Protein AF-A0A6N7ZLB2-F1 (afdb_monomer)

Sequence (91 aa):
MADDKRTALLSQLDAIDAERSRAVTRLVSLGESASRVSELLEVEPREVRRLRALSDSDDAPPLPTSAPSGESFGEGSQGDGVRHDLAGVEG

Foldseek 3Di:
DVVVVVVVVVVVVVVVLLVLLVQLVVCVVVVDDLVVNCVVVVHDSVSSVVSPVVVVVVVDDDDPPPDPDDDDPDPDDPDDDDDPDDDDDDD

Organism: NCBI:txid2672572

Mean predicted aligned error: 17.07 Å

Secondary structure (DSSP, 8-state):
-HHHHHHHHHHHHHHHHHHHHHHHHHHHHTT--HHHHHHHTT--HHHHHHHHHHHHHHT--------------------------------

pLDDT: mean 72.14, std 16.99, range [45.09, 91.5]

Structure (mmCIF, N/CA/C/O backbone):
data_AF-A0A6N7ZLB2-F1
#
_entry.id   AF-A0A6N7ZLB2-F1
#
loop_
_atom_site.group_PDB
_atom_site.id
_atom_site.type_symbol
_atom_site.label_atom_id
_atom_site.label_alt_id
_atom_site.label_comp_id
_atom_site.label_asym_id
_atom_site.label_entity_id
_atom_site.label_seq_id
_atom_site.pdbx_PDB_ins_code
_atom_site.Cartn_x
_atom_site.Cartn_y
_atom_site.Cartn_z
_atom_site.occupancy
_atom_site.B_iso_or_equiv
_atom_site.auth_seq_id
_atom_site.auth_comp_id
_atom_site.auth_asym_id
_atom_site.auth_atom_id
_atom_site.pdbx_PDB_model_num
ATOM 1 N N . MET A 1 1 ? 18.067 1.728 -25.353 1.00 57.72 1 MET A N 1
ATOM 2 C CA . MET A 1 1 ? 18.497 0.593 -24.505 1.00 57.72 1 MET A CA 1
ATOM 3 C C . MET A 1 1 ? 18.647 0.950 -23.028 1.00 57.72 1 MET A C 1
ATOM 5 O O . MET A 1 1 ? 18.104 0.220 -22.212 1.00 57.72 1 MET A O 1
ATOM 9 N N . ALA A 1 2 ? 19.357 2.022 -22.636 1.00 62.06 2 ALA A N 1
ATOM 10 C CA . ALA A 1 2 ? 19.402 2.437 -21.221 1.00 62.06 2 ALA A CA 1
ATOM 11 C C . ALA A 1 2 ? 18.033 2.938 -20.711 1.00 62.06 2 ALA A C 1
ATOM 13 O O . ALA A 1 2 ? 17.631 2.600 -19.599 1.00 62.06 2 ALA A O 1
ATOM 14 N N . ASP A 1 3 ? 17.299 3.662 -21.561 1.00 72.94 3 ASP A N 1
ATOM 15 C CA . ASP A 1 3 ? 15.937 4.133 -21.284 1.00 72.94 3 ASP A CA 1
ATOM 16 C C . ASP A 1 3 ? 14.939 2.979 -21.122 1.00 72.94 3 ASP A C 1
ATOM 18 O O . ASP A 1 3 ? 14.216 2.919 -20.134 1.00 72.94 3 ASP A O 1
ATOM 22 N N . ASP A 1 4 ? 14.983 1.984 -22.014 1.00 79.69 4 ASP A N 1
ATOM 23 C CA . ASP A 1 4 ? 14.092 0.815 -21.965 1.00 79.69 4 ASP A CA 1
ATOM 24 C C . ASP A 1 4 ? 14.248 0.023 -20.661 1.00 79.69 4 ASP A C 1
ATOM 26 O O . ASP A 1 4 ? 13.269 -0.407 -20.053 1.0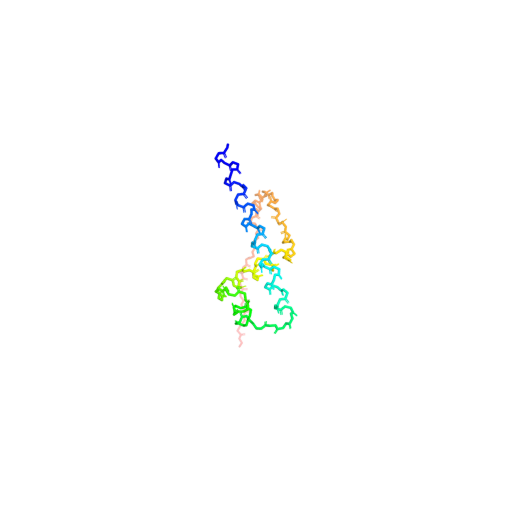0 79.69 4 ASP A O 1
ATOM 30 N N . LYS A 1 5 ? 15.491 -0.130 -20.187 1.00 85.19 5 LYS A N 1
ATOM 31 C CA . LYS A 1 5 ? 15.778 -0.819 -18.925 1.00 85.19 5 LYS A CA 1
ATOM 32 C C . LYS A 1 5 ? 15.268 -0.029 -17.721 1.00 85.19 5 LYS A C 1
ATOM 34 O O . LYS A 1 5 ? 14.754 -0.626 -16.779 1.00 85.19 5 LYS A O 1
ATOM 39 N N . ARG A 1 6 ? 15.392 1.302 -17.746 1.00 88.31 6 ARG A N 1
ATOM 40 C CA . ARG A 1 6 ? 14.857 2.172 -16.693 1.00 88.31 6 ARG A CA 1
ATOM 41 C C . ARG A 1 6 ? 13.333 2.085 -16.640 1.00 88.31 6 ARG A C 1
ATOM 43 O O . ARG A 1 6 ? 12.785 1.888 -15.562 1.00 88.31 6 ARG A O 1
ATOM 50 N N . THR A 1 7 ? 12.669 2.162 -17.787 1.00 88.38 7 THR A N 1
ATOM 51 C CA . THR A 1 7 ? 11.208 2.046 -17.892 1.00 88.38 7 THR A CA 1
ATOM 52 C C . THR A 1 7 ? 10.711 0.683 -17.413 1.00 88.38 7 THR A C 1
ATOM 54 O O . THR A 1 7 ? 9.747 0.615 -16.655 1.00 88.38 7 THR A O 1
ATOM 57 N N . ALA A 1 8 ? 11.408 -0.402 -17.764 1.00 87.88 8 ALA A N 1
ATOM 58 C CA . ALA A 1 8 ? 11.075 -1.739 -17.277 1.00 87.88 8 ALA A CA 1
ATOM 59 C C . ALA A 1 8 ? 11.194 -1.858 -15.746 1.00 87.88 8 ALA A C 1
ATOM 61 O O . ALA A 1 8 ? 10.327 -2.451 -15.109 1.00 87.88 8 ALA A O 1
ATOM 62 N N . LEU A 1 9 ? 12.236 -1.273 -15.145 1.00 90.69 9 LEU A N 1
ATOM 63 C CA . LEU A 1 9 ? 12.410 -1.270 -13.688 1.00 90.69 9 LEU A CA 1
ATOM 64 C C . LEU A 1 9 ? 11.342 -0.434 -12.975 1.00 90.69 9 LEU A C 1
ATOM 66 O O . LEU A 1 9 ? 10.864 -0.849 -11.924 1.00 90.69 9 LEU A O 1
ATOM 70 N N . LEU A 1 10 ? 10.943 0.707 -13.545 1.00 90.38 10 LEU A N 1
ATOM 71 C CA . LEU A 1 10 ? 9.848 1.517 -13.003 1.00 90.38 10 LEU A CA 1
ATOM 72 C C . LEU A 1 10 ? 8.525 0.747 -13.035 1.00 90.38 10 LEU A C 1
ATOM 74 O O . LEU A 1 10 ? 7.856 0.656 -12.016 1.00 90.38 10 LEU A O 1
ATOM 78 N N . SER A 1 11 ? 8.210 0.091 -14.154 1.00 89.38 11 SER A N 1
ATOM 79 C CA . SER A 1 11 ? 6.994 -0.722 -14.267 1.00 89.38 11 SER A CA 1
ATOM 80 C C . SER A 1 11 ? 6.974 -1.903 -13.288 1.00 89.38 11 SER A C 1
ATOM 82 O O . SER A 1 11 ? 5.922 -2.234 -12.744 1.00 89.38 11 SER A O 1
ATOM 84 N N . GLN A 1 12 ? 8.125 -2.534 -13.032 1.00 91.50 12 GLN A N 1
ATOM 85 C CA . GLN A 1 12 ? 8.231 -3.577 -12.008 1.00 91.50 12 GLN A CA 1
ATOM 86 C C . GLN A 1 12 ? 8.023 -3.017 -10.600 1.00 91.50 12 GLN A C 1
ATOM 88 O O . GLN A 1 12 ? 7.382 -3.672 -9.780 1.00 91.50 12 GLN A O 1
ATOM 93 N N . LEU A 1 13 ? 8.542 -1.819 -10.325 1.00 89.94 13 LEU A N 1
ATOM 94 C CA . LEU A 1 13 ? 8.351 -1.152 -9.042 1.00 89.94 13 LEU A CA 1
ATOM 95 C C . LEU A 1 13 ? 6.873 -0.807 -8.816 1.00 89.94 13 LEU A C 1
ATOM 97 O O . LEU A 1 13 ? 6.337 -1.142 -7.765 1.00 89.94 13 LEU A O 1
ATOM 101 N N . ASP A 1 14 ? 6.199 -0.261 -9.831 1.00 87.88 14 ASP A N 1
ATOM 102 C CA . ASP A 1 14 ? 4.761 0.032 -9.779 1.00 87.88 14 ASP A CA 1
ATOM 103 C C . ASP A 1 14 ? 3.928 -1.235 -9.535 1.00 87.88 14 ASP A C 1
ATOM 105 O O . ASP A 1 14 ? 2.988 -1.228 -8.740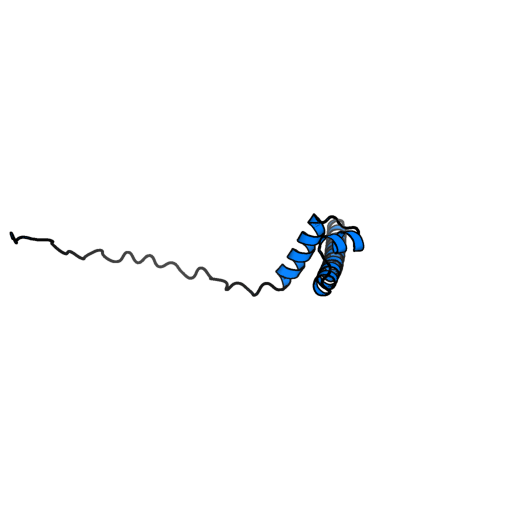 1.00 87.88 14 ASP A O 1
ATOM 109 N N . ALA A 1 15 ? 4.284 -2.353 -10.176 1.00 87.62 15 ALA A N 1
ATOM 110 C CA . ALA A 1 15 ? 3.598 -3.626 -9.964 1.00 87.62 15 ALA A CA 1
ATOM 111 C C . ALA A 1 15 ? 3.760 -4.143 -8.524 1.00 87.62 15 ALA A C 1
ATOM 113 O O . ALA A 1 15 ? 2.811 -4.673 -7.944 1.00 87.62 15 ALA A O 1
ATOM 114 N N . ILE A 1 16 ? 4.949 -3.974 -7.937 1.00 88.94 16 ILE A N 1
ATOM 115 C CA . ILE A 1 16 ? 5.210 -4.338 -6.540 1.00 88.94 16 ILE A CA 1
ATOM 116 C C . ILE A 1 16 ? 4.398 -3.444 -5.598 1.00 88.94 16 ILE A C 1
ATOM 118 O O . ILE A 1 16 ? 3.756 -3.959 -4.681 1.00 88.94 16 ILE A O 1
ATOM 122 N N . ASP A 1 17 ? 4.381 -2.133 -5.828 1.00 88.38 17 ASP A N 1
ATOM 123 C CA . ASP A 1 17 ? 3.629 -1.194 -4.991 1.00 88.38 17 ASP A CA 1
ATOM 124 C C . ASP A 1 17 ? 2.116 -1.448 -5.069 1.00 88.38 17 ASP A C 1
ATOM 126 O O . ASP A 1 17 ? 1.438 -1.416 -4.040 1.00 88.38 17 ASP A O 1
ATOM 130 N N . ALA A 1 18 ? 1.594 -1.806 -6.246 1.00 85.44 18 ALA A N 1
ATOM 131 C CA . ALA A 1 18 ? 0.195 -2.196 -6.424 1.00 85.44 18 ALA A CA 1
ATOM 132 C C . ALA A 1 18 ? -0.167 -3.500 -5.686 1.00 85.44 18 ALA A C 1
ATOM 134 O O . ALA A 1 18 ? -1.252 -3.620 -5.113 1.00 85.44 18 ALA A O 1
ATOM 135 N N . GLU A 1 19 ? 0.725 -4.491 -5.663 1.00 89.94 19 GLU A N 1
ATOM 136 C CA . GLU A 1 19 ? 0.487 -5.725 -4.904 1.00 89.94 19 GLU A CA 1
ATOM 137 C C . GLU A 1 19 ? 0.511 -5.456 -3.389 1.00 89.94 19 GLU A C 1
ATOM 139 O O . GLU A 1 19 ? -0.351 -5.924 -2.639 1.00 89.94 19 GLU A O 1
ATOM 144 N N . ARG A 1 20 ? 1.457 -4.629 -2.927 1.00 88.25 20 ARG A N 1
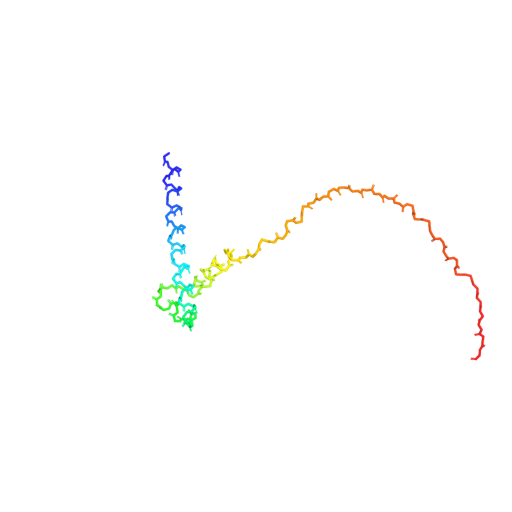ATOM 145 C CA . ARG A 1 20 ? 1.558 -4.237 -1.512 1.00 88.25 20 ARG A CA 1
ATOM 146 C C . ARG A 1 20 ? 0.361 -3.407 -1.064 1.00 88.25 20 ARG A C 1
ATOM 148 O O . ARG A 1 20 ? -0.134 -3.616 0.045 1.00 88.25 20 ARG A O 1
ATOM 155 N N . SER A 1 21 ? -0.128 -2.502 -1.908 1.00 87.12 21 SER A N 1
ATOM 156 C CA . SER A 1 21 ? -1.307 -1.688 -1.607 1.00 87.12 21 SER A CA 1
ATOM 157 C C . SER A 1 21 ? -2.565 -2.552 -1.468 1.00 87.12 21 SER A C 1
ATOM 159 O O . SER A 1 21 ? -3.316 -2.394 -0.502 1.00 87.12 21 SER A O 1
ATOM 161 N N . ARG A 1 22 ? -2.735 -3.564 -2.330 1.00 88.69 22 ARG A N 1
ATOM 162 C CA . ARG A 1 22 ? -3.808 -4.568 -2.212 1.00 88.69 22 ARG A CA 1
ATOM 163 C C . ARG A 1 22 ? -3.716 -5.376 -0.922 1.00 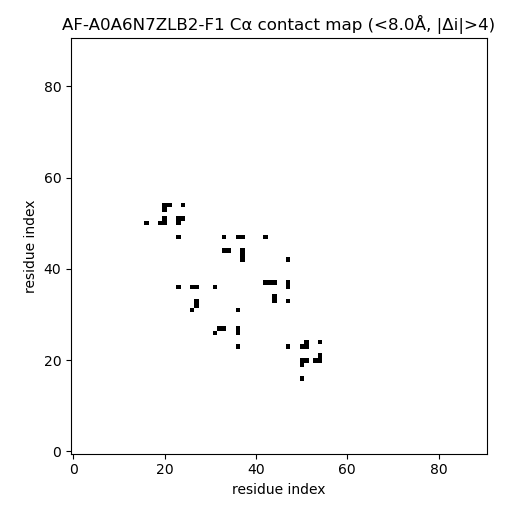88.69 22 ARG A C 1
ATOM 165 O O . ARG A 1 22 ? -4.737 -5.580 -0.264 1.00 88.69 22 ARG A O 1
ATOM 172 N N . ALA A 1 23 ? -2.517 -5.813 -0.539 1.00 87.62 23 ALA A N 1
ATOM 173 C CA . ALA A 1 23 ? -2.307 -6.549 0.707 1.00 87.62 23 ALA A CA 1
ATOM 174 C C . ALA A 1 23 ? -2.664 -5.700 1.940 1.00 87.62 23 ALA A C 1
ATOM 176 O O . ALA A 1 23 ? -3.404 -6.166 2.810 1.00 87.62 23 ALA A O 1
ATOM 177 N N . VAL A 1 24 ? -2.207 -4.442 1.984 1.00 87.06 24 VAL A N 1
ATOM 178 C CA . VAL A 1 24 ? -2.562 -3.480 3.043 1.00 87.06 24 VAL A CA 1
ATOM 179 C C . VAL A 1 24 ? -4.074 -3.279 3.103 1.00 87.06 24 VAL A C 1
ATOM 181 O O . VAL A 1 24 ? -4.663 -3.424 4.173 1.00 87.06 24 VAL A O 1
ATOM 184 N N . THR A 1 25 ? -4.710 -2.998 1.966 1.00 88.12 25 THR A N 1
ATOM 185 C CA . THR A 1 25 ? -6.158 -2.767 1.890 1.00 88.12 25 THR A CA 1
ATOM 186 C C . THR A 1 25 ? -6.937 -3.978 2.380 1.00 88.12 25 THR A C 1
ATOM 188 O O . THR A 1 25 ? -7.815 -3.833 3.226 1.00 88.12 25 THR A O 1
ATOM 191 N N . ARG A 1 26 ? -6.564 -5.189 1.951 1.00 89.19 26 ARG A N 1
ATOM 192 C CA . ARG A 1 26 ? -7.213 -6.426 2.401 1.00 89.19 26 ARG A CA 1
ATOM 193 C C . ARG A 1 26 ? -7.118 -6.609 3.913 1.00 89.19 26 ARG A C 1
ATOM 195 O O . ARG A 1 26 ? -8.116 -6.961 4.533 1.00 89.19 26 ARG A O 1
ATOM 202 N N . LEU A 1 27 ? -5.948 -6.380 4.506 1.00 88.12 27 LEU A N 1
ATOM 203 C CA . LEU A 1 27 ? -5.771 -6.517 5.953 1.00 88.12 27 LEU A CA 1
ATOM 204 C C . LEU A 1 27 ? -6.595 -5.477 6.720 1.00 88.12 27 LEU A C 1
ATOM 206 O O . LEU A 1 27 ? -7.287 -5.825 7.674 1.00 88.12 27 LEU A O 1
ATOM 210 N N . VAL A 1 28 ? -6.603 -4.226 6.259 1.00 86.12 28 VAL A N 1
ATOM 211 C CA . VAL A 1 28 ? -7.443 -3.174 6.850 1.00 86.12 28 VAL A CA 1
ATOM 212 C C . VAL A 1 28 ? -8.932 -3.522 6.732 1.00 86.12 28 VAL A C 1
ATOM 214 O O . VAL A 1 28 ? -9.669 -3.366 7.703 1.00 86.12 28 VAL A O 1
ATOM 217 N N . SER A 1 29 ? -9.387 -4.054 5.591 1.00 86.19 29 SER A N 1
ATOM 218 C CA . SER A 1 29 ? -10.777 -4.503 5.403 1.00 86.19 29 SER A CA 1
ATOM 219 C C . SER A 1 29 ? -11.167 -5.676 6.306 1.00 86.19 29 SER A C 1
ATOM 221 O O . SER A 1 29 ? -12.341 -5.822 6.635 1.00 86.19 29 SER A O 1
ATOM 223 N N . LEU A 1 30 ? -10.204 -6.496 6.735 1.00 90.00 30 LEU A N 1
ATOM 224 C CA . LEU A 1 30 ? -10.417 -7.555 7.729 1.00 90.00 30 LEU A CA 1
ATOM 225 C C . LEU A 1 30 ? -10.508 -7.016 9.169 1.00 90.00 30 LEU A C 1
ATOM 227 O O . LEU A 1 30 ? -10.722 -7.791 10.098 1.00 90.00 30 LEU A O 1
ATOM 231 N N . GLY A 1 31 ? -10.380 -5.699 9.359 1.00 88.12 31 GLY A N 1
ATOM 232 C CA . GLY A 1 31 ? -10.438 -5.043 10.663 1.00 88.12 31 GLY A CA 1
ATOM 233 C C . GLY A 1 31 ? -9.092 -4.981 11.384 1.00 88.12 31 GLY A C 1
ATOM 234 O O . GLY A 1 31 ? -9.052 -4.608 12.557 1.00 88.12 31 GLY A O 1
ATOM 235 N N . GLU A 1 32 ? -7.988 -5.324 10.712 1.00 89.38 32 GLU A N 1
ATOM 236 C CA . GLU A 1 32 ? -6.658 -5.211 11.307 1.00 89.38 32 GLU A CA 1
ATOM 237 C C . GLU A 1 32 ? -6.288 -3.745 11.559 1.00 89.38 32 GLU A C 1
ATOM 239 O O . GLU A 1 32 ? -6.517 -2.847 10.743 1.00 89.38 32 GLU A O 1
ATOM 244 N N . SER A 1 33 ? -5.665 -3.499 12.711 1.00 87.00 33 SER A N 1
ATOM 245 C CA . SER A 1 33 ? -5.150 -2.173 13.051 1.00 87.00 33 SER A CA 1
ATOM 246 C C . SER A 1 33 ? -3.912 -1.833 12.217 1.00 87.00 33 SER A C 1
ATOM 248 O O . SER A 1 33 ? -3.103 -2.704 11.906 1.00 87.00 33 SER A O 1
ATOM 250 N N . ALA A 1 34 ? -3.697 -0.550 11.916 1.00 79.69 34 ALA A N 1
ATOM 251 C CA . ALA A 1 34 ? -2.541 -0.106 11.129 1.00 79.69 34 ALA A CA 1
ATOM 252 C C . ALA A 1 34 ? -1.186 -0.546 11.727 1.00 79.69 34 ALA A C 1
ATOM 254 O O . ALA A 1 34 ? -0.259 -0.850 10.980 1.00 79.69 34 ALA A O 1
ATOM 255 N N . SER A 1 35 ? -1.080 -0.619 13.059 1.00 85.12 35 SER A N 1
ATOM 256 C CA . SER A 1 35 ? 0.110 -1.133 13.749 1.00 85.12 35 SER A CA 1
ATOM 257 C C . SER A 1 35 ? 0.328 -2.618 13.468 1.00 85.12 35 SER A C 1
ATOM 259 O O . SER A 1 35 ? 1.438 -3.026 13.148 1.00 85.12 35 SER A O 1
ATOM 261 N N . ARG A 1 36 ? -0.741 -3.421 13.500 1.00 87.25 36 ARG A N 1
ATOM 262 C CA . ARG A 1 36 ? -0.650 -4.852 13.206 1.00 87.25 36 ARG A CA 1
ATOM 263 C C . ARG A 1 36 ? -0.378 -5.133 11.732 1.00 87.25 36 ARG A C 1
ATOM 265 O O . ARG A 1 36 ? 0.380 -6.041 11.421 1.00 87.25 36 ARG A O 1
ATOM 272 N N . VAL A 1 37 ? -0.923 -4.324 10.825 1.00 87.62 37 VAL A N 1
ATOM 273 C CA . VAL A 1 37 ? -0.583 -4.388 9.394 1.00 87.62 37 VAL A CA 1
ATOM 274 C C . VAL A 1 37 ? 0.899 -4.081 9.164 1.00 87.62 37 VAL A C 1
ATOM 276 O O . VAL A 1 37 ? 1.547 -4.776 8.389 1.00 87.62 37 VAL A O 1
ATOM 279 N N . SER A 1 38 ? 1.447 -3.079 9.860 1.00 88.19 38 SER A N 1
ATOM 280 C CA . SER A 1 38 ? 2.875 -2.736 9.811 1.00 88.19 38 SER A CA 1
ATOM 281 C C . SER A 1 38 ? 3.762 -3.896 10.272 1.00 88.19 38 SER A C 1
ATOM 283 O O . SER A 1 38 ? 4.737 -4.214 9.595 1.00 88.19 38 SER A O 1
ATOM 285 N N . GLU A 1 39 ? 3.385 -4.570 11.362 1.00 88.56 39 GLU A N 1
ATOM 286 C CA . GLU A 1 39 ? 4.078 -5.767 11.857 1.00 88.56 39 GLU A CA 1
ATOM 287 C C . GLU A 1 39 ? 3.976 -6.950 10.882 1.00 88.56 39 GLU A C 1
ATOM 289 O O . GLU A 1 39 ? 4.982 -7.581 10.579 1.00 88.56 39 GLU A O 1
ATOM 294 N N . LEU A 1 40 ? 2.777 -7.245 10.367 1.00 87.38 40 LEU A N 1
ATOM 295 C CA . LEU A 1 40 ? 2.523 -8.398 9.491 1.00 87.38 40 LEU A CA 1
ATOM 296 C C . LEU A 1 40 ? 3.216 -8.294 8.132 1.00 87.38 40 LEU A C 1
ATOM 298 O O . LEU A 1 40 ? 3.560 -9.312 7.538 1.00 87.38 40 LEU A O 1
ATOM 302 N N . LEU A 1 41 ? 3.361 -7.074 7.620 1.00 86.25 41 LEU A N 1
ATOM 303 C CA . LEU A 1 41 ? 3.943 -6.806 6.308 1.00 86.25 41 LEU A CA 1
ATOM 304 C C . LEU A 1 41 ? 5.395 -6.314 6.387 1.00 86.25 41 LEU A C 1
ATOM 306 O O . LEU A 1 41 ? 5.956 -5.958 5.350 1.00 86.25 41 LEU A O 1
ATOM 310 N N . GLU A 1 42 ? 5.979 -6.260 7.590 1.00 88.75 42 GLU A N 1
ATOM 311 C CA . GLU A 1 42 ? 7.341 -5.768 7.853 1.00 88.75 42 GLU A CA 1
ATOM 312 C C . GLU A 1 42 ? 7.638 -4.426 7.153 1.00 88.75 42 GLU A C 1
ATOM 314 O O . GLU A 1 42 ? 8.704 -4.194 6.581 1.00 88.75 42 GLU A O 1
ATOM 319 N N . VAL A 1 43 ? 6.657 -3.523 7.170 1.00 85.81 43 VAL A N 1
ATOM 320 C CA . VAL A 1 43 ? 6.735 -2.192 6.550 1.00 85.81 43 VAL A CA 1
ATOM 321 C C . VAL A 1 43 ? 6.621 -1.116 7.599 1.00 85.81 43 VAL A C 1
ATOM 323 O O . VAL A 1 43 ? 5.867 -1.248 8.561 1.00 85.81 43 VAL A O 1
ATOM 326 N N . GLU A 1 44 ? 7.313 0.001 7.381 1.00 85.31 44 GLU A N 1
ATOM 327 C CA . GLU A 1 44 ? 7.172 1.145 8.270 1.00 85.31 44 GLU A CA 1
ATOM 328 C C . GLU A 1 44 ? 5.714 1.641 8.333 1.00 85.31 44 GLU A C 1
ATOM 330 O O . GLU A 1 44 ? 5.030 1.711 7.306 1.00 85.31 44 GLU A O 1
ATOM 335 N N . PRO A 1 45 ? 5.240 2.111 9.502 1.00 81.81 45 PRO A N 1
ATOM 336 C CA . PRO A 1 45 ? 3.886 2.650 9.650 1.00 81.81 45 PRO A CA 1
ATOM 337 C C . PRO A 1 45 ? 3.578 3.823 8.710 1.00 81.81 45 PRO A C 1
ATOM 339 O O . PRO A 1 45 ? 2.418 4.080 8.383 1.00 81.81 45 PRO A O 1
ATOM 342 N N . ARG A 1 46 ? 4.610 4.570 8.293 1.00 84.88 46 ARG A N 1
ATOM 343 C CA . ARG A 1 46 ? 4.489 5.646 7.300 1.00 84.88 46 ARG A CA 1
ATOM 344 C C . ARG A 1 46 ? 4.130 5.093 5.922 1.00 84.88 46 ARG A C 1
ATOM 346 O O . ARG A 1 46 ? 3.282 5.669 5.246 1.00 84.88 46 ARG A O 1
ATOM 353 N N . GLU A 1 47 ? 4.706 3.954 5.558 1.00 83.25 47 GLU A N 1
ATOM 354 C CA . GLU A 1 47 ? 4.468 3.302 4.274 1.00 83.25 47 GLU A CA 1
ATOM 355 C C . GLU A 1 47 ? 3.082 2.656 4.216 1.00 83.25 47 GLU A C 1
ATOM 357 O O . GLU A 1 47 ? 2.391 2.781 3.211 1.00 83.25 47 GLU A O 1
ATOM 362 N N . VAL A 1 48 ? 2.589 2.097 5.327 1.00 82.69 48 VAL A N 1
ATOM 363 C CA . VAL A 1 48 ? 1.195 1.615 5.422 1.00 82.69 48 VAL A CA 1
ATOM 364 C C . VAL A 1 48 ? 0.192 2.732 5.102 1.00 82.69 48 VAL A C 1
ATOM 366 O O . VAL A 1 48 ? -0.775 2.511 4.374 1.00 82.69 48 VAL A O 1
ATOM 369 N N . ARG A 1 49 ? 0.424 3.958 5.597 1.00 83.50 49 ARG A N 1
ATOM 370 C CA . ARG A 1 49 ? -0.441 5.114 5.283 1.00 83.50 49 ARG A CA 1
ATOM 371 C C . ARG A 1 49 ? -0.354 5.512 3.815 1.00 83.50 49 ARG A C 1
ATOM 373 O O . ARG A 1 49 ? -1.380 5.839 3.227 1.00 83.50 49 ARG A O 1
ATOM 380 N N . ARG A 1 50 ? 0.848 5.479 3.234 1.00 85.88 50 ARG A N 1
ATOM 381 C CA . ARG A 1 50 ? 1.074 5.788 1.819 1.00 85.88 50 ARG A CA 1
ATOM 382 C C . ARG A 1 50 ? 0.364 4.787 0.907 1.00 85.88 50 ARG A C 1
ATOM 384 O O . ARG A 1 50 ? -0.369 5.203 0.020 1.00 85.88 50 ARG A O 1
ATOM 391 N N . LEU A 1 51 ? 0.526 3.492 1.168 1.00 83.25 51 LEU A N 1
ATOM 392 C CA . LEU A 1 51 ? -0.106 2.406 0.412 1.00 83.25 51 LEU A CA 1
ATOM 393 C C . LEU A 1 51 ? -1.636 2.429 0.527 1.00 83.25 51 LEU A C 1
ATOM 395 O O . LEU A 1 51 ? -2.337 2.163 -0.451 1.00 83.25 51 LEU A O 1
ATOM 399 N N . ARG A 1 52 ? -2.160 2.815 1.696 1.00 82.31 52 ARG A N 1
ATOM 400 C CA . ARG A 1 52 ? -3.595 3.061 1.869 1.00 82.31 52 ARG A CA 1
ATOM 401 C C . ARG A 1 52 ? -4.066 4.245 1.025 1.00 82.31 52 ARG A C 1
ATOM 403 O O . ARG A 1 52 ? -5.030 4.104 0.291 1.00 82.31 52 ARG A O 1
ATOM 410 N N . ALA A 1 53 ? -3.358 5.374 1.077 1.00 81.31 53 ALA A N 1
ATOM 411 C CA . ALA A 1 53 ? -3.699 6.555 0.285 1.00 81.31 53 ALA A CA 1
ATOM 412 C C . ALA A 1 53 ? -3.634 6.290 -1.229 1.00 81.31 53 ALA A C 1
ATOM 414 O O . ALA A 1 53 ? -4.468 6.803 -1.965 1.00 81.31 53 ALA A O 1
ATOM 415 N N . LEU A 1 54 ? -2.686 5.468 -1.692 1.00 77.62 54 LEU A N 1
ATOM 416 C CA . LEU A 1 54 ? -2.618 5.031 -3.090 1.00 77.62 54 LEU A CA 1
ATOM 417 C C . LEU A 1 54 ? -3.842 4.199 -3.496 1.00 77.62 54 LEU A C 1
ATOM 419 O O . LEU A 1 54 ? -4.335 4.364 -4.603 1.00 77.62 54 LEU A O 1
ATOM 423 N N . SER A 1 55 ? -4.349 3.353 -2.595 1.00 70.44 55 SER A N 1
ATOM 424 C CA . SER A 1 55 ? -5.555 2.549 -2.845 1.00 70.44 55 SER A CA 1
ATOM 425 C C . SER A 1 55 ? -6.833 3.397 -2.820 1.00 70.44 55 SER A C 1
ATOM 427 O O . SER A 1 55 ? -7.691 3.223 -3.673 1.00 70.44 55 SER A O 1
ATOM 429 N N . ASP A 1 56 ? -6.943 4.343 -1.881 1.00 67.62 56 ASP A N 1
ATOM 430 C CA . ASP A 1 56 ? -8.056 5.308 -1.808 1.00 67.62 56 ASP A CA 1
ATOM 431 C C . ASP A 1 56 ? -8.063 6.283 -3.005 1.00 67.62 56 ASP A C 1
ATOM 433 O O . ASP A 1 56 ? -9.121 6.726 -3.439 1.00 67.62 56 ASP A O 1
ATOM 437 N N . SER A 1 57 ? -6.894 6.623 -3.565 1.00 59.19 57 SER A N 1
ATOM 438 C CA . SER A 1 57 ? -6.805 7.541 -4.716 1.00 59.19 57 SER A CA 1
ATOM 439 C C . SER A 1 57 ? -7.307 6.922 -6.024 1.00 59.19 57 SER A C 1
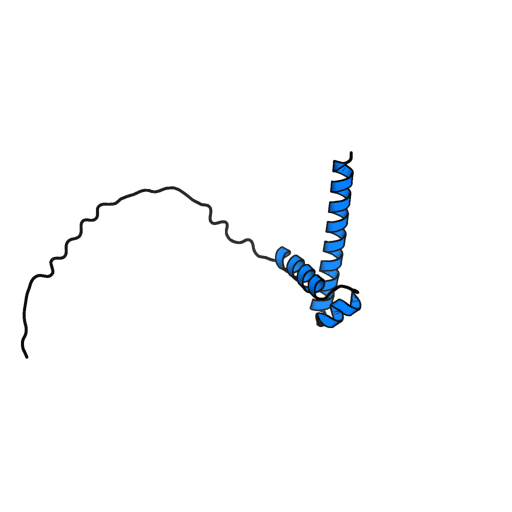ATO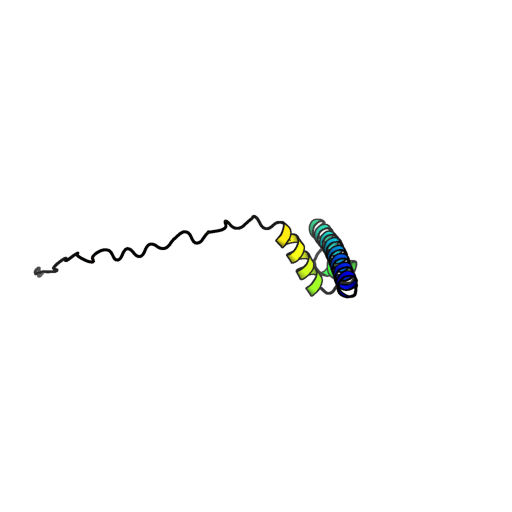M 441 O O . SER A 1 57 ? -7.686 7.667 -6.924 1.00 59.19 57 SER A O 1
ATOM 443 N N . ASP A 1 58 ? -7.322 5.591 -6.134 1.00 53.47 58 ASP A N 1
ATOM 444 C CA . ASP A 1 58 ? -7.870 4.873 -7.296 1.00 53.47 58 ASP A CA 1
ATOM 445 C C . ASP A 1 58 ? -9.416 4.842 -7.274 1.00 53.47 58 ASP A C 1
ATOM 447 O O . ASP A 1 58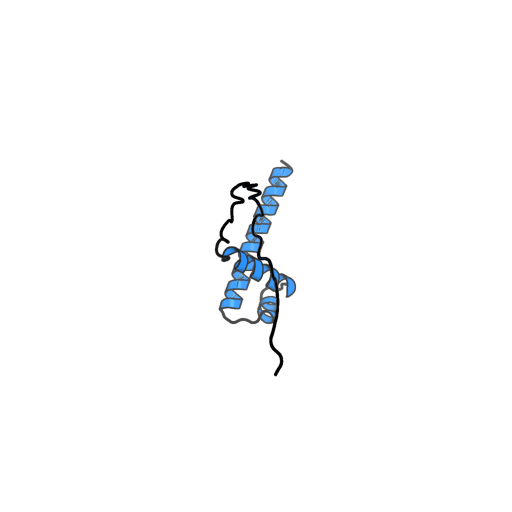 ? -10.051 4.721 -8.317 1.00 53.47 58 ASP A O 1
ATOM 451 N N . ASP A 1 59 ? -10.022 5.037 -6.093 1.00 48.62 59 ASP A N 1
ATOM 452 C CA . ASP A 1 59 ? -11.479 5.076 -5.867 1.00 48.62 59 ASP A CA 1
ATOM 453 C C . ASP A 1 59 ? -12.029 6.513 -5.740 1.00 48.62 59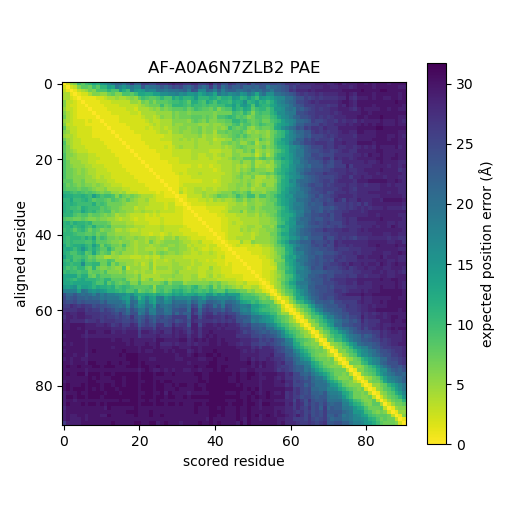 ASP A C 1
ATOM 455 O O . ASP A 1 59 ? -13.199 6.731 -5.422 1.00 48.62 59 ASP A O 1
ATOM 459 N N . ALA A 1 60 ? -11.204 7.537 -5.989 1.00 48.66 60 ALA A N 1
ATOM 460 C CA . ALA A 1 60 ? -11.683 8.913 -5.987 1.00 48.66 60 ALA A CA 1
ATOM 461 C C . ALA A 1 60 ? -12.658 9.124 -7.167 1.00 48.66 60 ALA A C 1
ATOM 463 O O . ALA A 1 60 ? -12.259 8.954 -8.325 1.00 48.66 60 ALA A O 1
ATOM 464 N N . PRO A 1 61 ? -13.925 9.529 -6.932 1.00 48.09 61 PRO A N 1
ATOM 465 C CA . PRO A 1 61 ? -14.838 9.847 -8.024 1.00 48.09 61 PRO A CA 1
ATOM 466 C C . PRO A 1 61 ? -14.234 10.979 -8.869 1.00 48.09 61 PRO A C 1
ATOM 468 O O . PRO A 1 61 ? -13.626 11.895 -8.301 1.00 48.09 61 PRO A O 1
ATOM 471 N N . PRO A 1 62 ? -14.384 10.961 -10.208 1.00 53.50 62 PRO A N 1
ATOM 472 C CA . PRO A 1 62 ? -13.834 12.012 -11.048 1.00 53.50 62 PRO A CA 1
ATOM 473 C C . PRO A 1 62 ? -14.418 13.353 -10.601 1.00 53.50 62 PRO A C 1
ATOM 475 O O . PRO A 1 62 ? -15.626 13.584 -10.680 1.00 53.50 62 PRO A O 1
ATOM 478 N N . LEU A 1 63 ? -13.552 14.237 -10.103 1.00 60.28 63 LEU A N 1
ATOM 479 C CA . LEU A 1 63 ? -13.896 15.633 -9.861 1.00 60.28 63 LEU A CA 1
ATOM 480 C C . LEU A 1 63 ? -14.446 16.210 -11.175 1.00 60.28 63 LEU A C 1
ATOM 482 O O . LEU A 1 63 ? -13.835 15.984 -12.226 1.00 60.28 63 LEU A O 1
ATOM 486 N N . PRO A 1 64 ? -15.573 16.945 -11.162 1.00 52.16 64 PRO A N 1
ATOM 487 C CA . PRO A 1 64 ? -16.073 17.572 -12.372 1.00 52.16 64 PRO A CA 1
ATOM 488 C C . PRO A 1 64 ? -14.999 18.523 -12.896 1.00 52.16 64 PRO A C 1
ATOM 490 O O . PRO A 1 64 ? -14.588 19.467 -12.219 1.00 52.16 64 PRO A O 1
ATOM 493 N N . THR A 1 65 ? -14.525 18.253 -14.110 1.00 51.91 65 THR A N 1
AT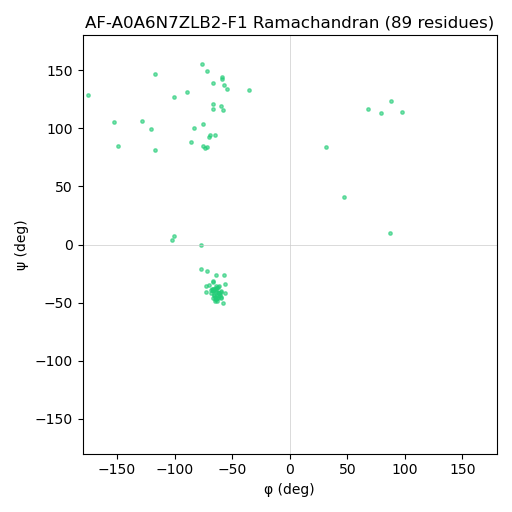OM 494 C CA . THR A 1 65 ? -13.631 19.140 -14.843 1.00 51.91 65 THR A CA 1
ATOM 495 C C . THR A 1 65 ? -14.401 20.421 -15.140 1.00 51.91 65 THR A C 1
ATOM 497 O O . THR A 1 65 ? -15.146 20.499 -16.118 1.00 51.91 65 THR A O 1
ATOM 500 N N . SER A 1 66 ? -14.259 21.425 -14.279 1.00 48.94 66 SER A N 1
ATOM 501 C CA . SER A 1 66 ? -14.683 22.780 -14.607 1.00 48.94 66 SER A CA 1
ATOM 502 C C . SER A 1 66 ? -13.713 23.291 -15.669 1.00 48.94 66 SER A C 1
ATOM 504 O O . SER A 1 66 ? -12.605 23.736 -15.371 1.00 48.94 66 SER A O 1
ATOM 506 N N . ALA A 1 67 ? -14.087 23.097 -16.933 1.00 49.38 67 ALA A N 1
ATOM 507 C CA . ALA A 1 67 ? -13.411 23.708 -18.061 1.00 49.38 67 ALA A CA 1
ATOM 508 C C . ALA A 1 67 ? -13.422 25.236 -17.868 1.00 49.38 67 ALA A C 1
ATOM 510 O O . ALA A 1 67 ? -14.464 25.782 -17.496 1.00 49.38 67 ALA A O 1
ATOM 511 N N . PRO A 1 68 ? -12.319 25.956 -18.136 1.00 52.94 68 PRO A N 1
ATOM 512 C CA . PRO A 1 68 ? -12.370 27.406 -18.226 1.00 52.94 68 PRO A CA 1
ATOM 513 C C . PRO A 1 68 ? -13.067 27.774 -19.542 1.00 52.94 68 PRO A C 1
ATOM 515 O O . PRO A 1 68 ? -12.433 28.008 -20.569 1.00 52.94 68 PRO A O 1
ATOM 518 N N . SER A 1 69 ? -14.399 27.778 -19.531 1.00 58.00 69 SER A N 1
ATOM 519 C CA . SER A 1 69 ? -15.182 28.385 -20.600 1.00 58.00 69 SER A CA 1
ATOM 520 C C . SER A 1 69 ? -15.125 29.899 -20.454 1.00 58.00 69 SER A C 1
ATOM 522 O O . SER A 1 69 ? -15.824 30.471 -19.628 1.00 58.00 69 SER A O 1
ATOM 524 N N . GLY A 1 70 ? -14.311 30.507 -21.315 1.00 51.41 70 GLY A N 1
ATOM 525 C CA . GLY A 1 70 ? -14.694 31.699 -22.062 1.00 51.41 70 GLY A CA 1
ATOM 526 C C . GLY A 1 70 ? -14.641 33.025 -21.314 1.00 51.41 70 GLY A C 1
ATOM 527 O O . GLY A 1 70 ? -15.461 33.323 -20.453 1.00 51.41 70 GLY A O 1
ATOM 528 N N . GLU A 1 71 ? -13.713 33.864 -21.762 1.00 55.16 71 GLU A N 1
ATOM 529 C CA . GLU A 1 71 ? -13.805 35.319 -21.702 1.00 55.16 71 GLU A CA 1
ATOM 530 C C . GLU A 1 71 ? -15.238 35.838 -21.911 1.00 55.16 71 GLU A C 1
ATOM 532 O O . GLU A 1 71 ? -15.914 35.499 -22.881 1.00 55.16 71 GLU A O 1
ATOM 537 N N . SER A 1 72 ? -15.653 36.754 -21.040 1.00 50.25 72 SER A N 1
ATOM 538 C CA . SER A 1 72 ? -16.655 37.767 -21.358 1.00 50.25 72 SER A CA 1
ATOM 539 C C . SER A 1 72 ? -16.343 39.016 -20.539 1.00 50.25 72 SER A C 1
ATOM 541 O O . SER A 1 72 ? -16.893 39.230 -19.459 1.00 50.25 72 SER A O 1
ATOM 543 N N . PHE A 1 73 ? -15.440 39.850 -21.057 1.00 53.88 73 PHE A N 1
ATOM 544 C CA . PHE A 1 73 ? -15.351 41.250 -20.653 1.00 53.88 73 PHE A CA 1
ATOM 545 C C . PHE A 1 73 ? -16.597 41.972 -21.175 1.00 53.88 73 PHE A C 1
ATOM 547 O O . PHE A 1 73 ? -16.659 42.390 -22.328 1.00 53.88 73 PHE A O 1
ATOM 554 N N . GLY A 1 74 ? -17.611 42.072 -20.321 1.00 47.88 74 GLY A N 1
ATOM 555 C CA . GLY A 1 74 ? -18.775 42.927 -20.512 1.00 47.88 74 GLY A CA 1
ATOM 556 C C . GLY A 1 74 ? -18.801 43.968 -19.404 1.00 47.88 74 GLY A C 1
ATOM 557 O O . GLY A 1 74 ? -19.482 43.781 -18.401 1.00 47.88 74 GLY A O 1
ATOM 558 N N . GLU A 1 75 ? -18.025 45.040 -19.562 1.00 49.62 75 GLU A N 1
ATOM 559 C CA . GLU A 1 75 ? -18.066 46.212 -18.685 1.00 49.62 75 GLU A CA 1
ATOM 560 C C . GLU A 1 75 ? -19.369 46.979 -18.966 1.00 49.62 75 GLU A C 1
ATOM 562 O O . GLU A 1 75 ? -19.454 47.870 -19.809 1.00 49.62 75 GLU A O 1
ATOM 567 N N . GLY A 1 76 ? -20.442 46.526 -18.318 1.00 45.09 76 GLY A N 1
ATOM 568 C CA . GLY A 1 76 ? -21.763 47.132 -18.370 1.00 45.09 76 GLY A CA 1
ATOM 569 C C . GLY A 1 76 ? -21.874 48.288 -17.383 1.00 45.09 76 GLY A C 1
ATOM 570 O O . GLY A 1 76 ? -22.099 48.072 -16.200 1.00 45.09 76 GLY A O 1
ATOM 571 N N . SER A 1 77 ? -21.736 49.508 -17.904 1.00 55.72 77 SER A N 1
ATOM 572 C CA . SER A 1 77 ? -22.563 50.682 -17.585 1.00 55.72 77 SER A CA 1
ATOM 573 C C . SER A 1 77 ? -23.118 50.760 -16.151 1.00 55.72 77 SER A C 1
ATOM 575 O O . SER A 1 77 ? -24.284 50.448 -15.902 1.00 55.72 77 SER A O 1
ATOM 577 N N . GLN A 1 78 ? -22.308 51.268 -15.220 1.00 51.50 78 GLN A N 1
ATOM 578 C CA . GLN A 1 78 ? -22.747 51.652 -13.879 1.00 51.50 78 GLN A CA 1
ATOM 579 C C . GLN A 1 78 ? -23.528 52.972 -13.945 1.00 51.50 78 GLN A C 1
ATOM 581 O O . GLN A 1 78 ? -22.987 54.062 -13.774 1.00 51.50 78 GLN A O 1
ATOM 586 N N . GLY A 1 79 ? -24.820 52.862 -14.236 1.00 53.78 79 GLY A N 1
ATOM 587 C CA . GLY A 1 79 ? -25.797 53.911 -14.005 1.00 53.78 79 GLY A CA 1
ATOM 588 C C . GLY A 1 79 ? -26.852 53.372 -13.058 1.00 53.78 79 GLY A C 1
ATOM 589 O O . GLY A 1 79 ? -27.739 52.661 -13.502 1.00 53.78 79 GLY A O 1
ATOM 590 N N . ASP A 1 80 ? -26.756 53.704 -11.774 1.00 50.09 80 ASP A N 1
ATOM 591 C CA . ASP A 1 80 ? -27.932 53.727 -10.910 1.00 50.09 80 ASP A CA 1
ATOM 592 C C . ASP A 1 80 ? -27.696 54.731 -9.785 1.00 50.09 80 ASP A C 1
ATOM 594 O O . ASP A 1 80 ? -26.860 54.555 -8.897 1.00 50.09 80 ASP A O 1
ATOM 598 N N . GLY A 1 81 ? -28.374 55.866 -9.914 1.00 49.59 81 GLY A N 1
ATOM 599 C CA . GLY A 1 81 ? -28.452 56.862 -8.871 1.00 49.59 81 GLY A CA 1
ATOM 600 C C . GLY A 1 81 ? -29.637 56.552 -7.977 1.00 49.59 81 GLY A C 1
ATOM 601 O O . GLY A 1 81 ? -30.758 56.458 -8.463 1.00 49.59 81 GLY A O 1
ATOM 602 N N . VAL A 1 82 ? -29.416 56.544 -6.666 1.00 55.69 82 VAL A N 1
ATOM 603 C CA . VAL A 1 82 ? -30.486 56.809 -5.705 1.00 55.69 82 VAL A CA 1
ATOM 604 C C . VAL A 1 82 ? -30.004 57.897 -4.759 1.00 55.69 82 VAL A C 1
ATOM 606 O O . VAL A 1 82 ? -29.118 57.715 -3.926 1.00 55.69 82 VAL A O 1
ATOM 609 N N . ARG A 1 83 ? -30.576 59.081 -4.972 1.00 54.28 83 ARG A N 1
ATOM 610 C CA . ARG A 1 83 ? -30.422 60.281 -4.156 1.00 54.28 83 ARG A CA 1
ATOM 611 C C . ARG A 1 83 ? -31.074 60.014 -2.800 1.00 54.28 83 ARG A C 1
ATOM 613 O O . ARG A 1 83 ? -32.282 59.819 -2.743 1.00 54.28 83 ARG A O 1
ATOM 620 N N . HIS A 1 84 ? -30.296 60.024 -1.723 1.00 52.06 84 HIS A N 1
ATOM 621 C CA . HIS A 1 84 ? -30.847 60.172 -0.378 1.00 52.06 84 HIS A CA 1
ATOM 622 C C . HIS A 1 84 ? -30.994 61.667 -0.089 1.00 52.06 84 HIS A C 1
ATOM 624 O O . HIS A 1 84 ? -30.075 62.304 0.419 1.00 52.06 84 HIS A O 1
ATOM 630 N N . ASP A 1 85 ? -32.147 62.220 -0.463 1.00 51.53 85 ASP A N 1
ATOM 631 C CA . ASP A 1 85 ? -32.584 63.550 -0.050 1.00 51.53 85 ASP A CA 1
ATOM 632 C C . ASP A 1 85 ? -33.607 63.425 1.093 1.00 51.53 85 ASP A C 1
ATOM 634 O O . ASP A 1 85 ? -34.620 62.743 0.966 1.00 51.53 85 ASP A O 1
ATOM 638 N N . LEU A 1 86 ? -33.297 64.144 2.174 1.00 53.06 86 LEU A N 1
ATOM 639 C CA . LEU A 1 86 ? -34.192 64.879 3.076 1.00 53.06 86 LEU A CA 1
ATOM 640 C C . LEU A 1 86 ? -35.196 64.155 4.004 1.00 53.06 86 LEU A C 1
ATOM 642 O O . LEU A 1 86 ? -36.251 63.681 3.609 1.00 53.06 86 LEU A O 1
ATOM 646 N N . ALA A 1 87 ? -34.913 64.382 5.294 1.00 48.06 87 ALA A N 1
ATOM 647 C CA . ALA A 1 87 ? -35.774 65.073 6.264 1.00 48.06 87 ALA A CA 1
ATOM 648 C C . ALA A 1 87 ? -36.829 64.293 7.075 1.00 48.06 87 ALA A C 1
ATOM 650 O O . ALA A 1 87 ? -37.815 63.788 6.556 1.00 48.06 87 ALA A O 1
ATOM 651 N N . GLY A 1 88 ? -36.679 64.432 8.401 1.00 47.78 88 GLY A N 1
ATOM 652 C CA . GLY A 1 88 ? -37.783 64.594 9.351 1.00 47.78 88 GLY A CA 1
ATOM 653 C C . GLY A 1 88 ? -38.235 63.327 10.074 1.00 47.78 88 GLY A C 1
ATOM 654 O O . GLY A 1 88 ? -38.827 62.449 9.464 1.00 47.78 88 GLY A O 1
ATOM 655 N N . VAL A 1 89 ? -38.045 63.272 11.396 1.00 59.62 89 VAL A N 1
ATOM 656 C CA . VAL A 1 89 ? -39.141 63.499 12.358 1.00 59.62 89 VAL A CA 1
ATOM 657 C C . VAL A 1 89 ? -38.582 63.478 13.790 1.00 59.62 89 VAL A C 1
ATOM 659 O O . VAL A 1 89 ? -37.823 62.588 14.166 1.00 59.62 89 VAL A O 1
ATOM 662 N N . GLU A 1 90 ? -38.914 64.514 14.553 1.00 46.38 90 GLU A N 1
ATOM 663 C CA . GLU A 1 90 ? -38.728 64.605 16.003 1.00 46.38 90 GLU A CA 1
ATOM 664 C C . GLU A 1 90 ? -39.798 63.769 16.729 1.00 46.38 90 GLU A C 1
ATOM 666 O O . GLU A 1 90 ? -40.891 63.567 16.194 1.00 46.38 90 GLU A O 1
ATOM 671 N N . GLY A 1 91 ? -39.508 63.329 17.956 1.00 49.31 91 GLY A N 1
ATOM 672 C CA . GLY A 1 91 ? -40.465 62.663 18.846 1.00 49.31 91 GLY A CA 1
ATOM 673 C C . GLY A 1 91 ? -39.804 62.081 20.080 1.00 49.31 91 GLY A C 1
ATOM 674 O O . GLY A 1 91 ? -39.317 60.937 19.974 1.00 49.31 91 GLY A O 1
#

Nearest PDB structures (foldseek):
  7bhy-assembly2_C-2  TM=9.734E-01  e=3.224E-01  Bacillus subtilis subsp. subtilis str. 168
  7bhy-assembly1_A  TM=9.598E-01  e=3.951E-01  Bacillus subtilis subsp. subtilis str. 168
  5z4y-assembly1_B  TM=7.112E-01  e=1.531E+00  unclassified
  2w48-assembly1_A  TM=7.407E-01  e=3.227E+00  Klebsiella pneumoniae
  5z4z-assembly2_C-2  TM=7.153E-01  e=3.227E+00  unclassified

Radius of gyration: 29.99 Å; Cα contacts (8 Å, |Δi|>4): 28; chains: 1; bounding box: 60×74×43 Å

Solvent-accessible surface area (backbone atoms only — not comparable to full-atom values): 5928 Å² total; per-residue (Å²): 108,75,63,58,52,52,53,52,52,49,54,51,50,52,52,52,53,54,53,51,19,51,52,50,48,52,44,45,73,73,67,48,51,68,69,56,51,19,64,74,66,77,41,57,64,70,53,55,54,50,32,44,50,57,53,54,60,75,68,55,75,82,72,81,80,79,70,89,77,70,92,76,94,72,91,72,80,92,78,82,86,80,86,89,76,82,85,88,84,88,133